Protein AF-A0AAP3A5J7-F1 (afdb_monomer_lite)

Organism: Escherichia coli (NCBI:txid562)

InterPro domains:
  IPR000015 Outer membrane usher protein [PF00577] (2-54)
  IPR000015 Outer membrane usher protein [PTHR30451] (2-119)
  IPR025949 PapC-like, C-terminal domain [PF13953] (63-119)
  IPR042186 Outer membrane usher protein FimD, plug domain [G3DSA:2.60.40.2610] (1-59)
  IPR043142 PapC-like, C-terminal domain superfamily [G3DSA:2.60.40.2070] (60-121)

Structure (mmCIF, N/CA/C/O backbone):
data_AF-A0AAP3A5J7-F1
#
_entry.id   AF-A0AAP3A5J7-F1
#
loop_
_atom_site.group_PDB
_atom_site.id
_atom_site.type_symbol
_atom_site.label_atom_id
_atom_site.label_alt_id
_atom_site.label_comp_id
_atom_site.label_asym_id
_atom_site.label_entity_id
_atom_site.label_seq_id
_atom_site.pdbx_PDB_ins_code
_atom_site.Cartn_x
_atom_site.Cartn_y
_atom_site.Cartn_z
_atom_site.occupancy
_atom_site.B_iso_or_equiv
_atom_site.auth_seq_id
_atom_site.auth_comp_id
_atom_site.auth_asym_id
_atom_site.auth_atom_id
_atom_site.pdbx_PDB_model_num
ATOM 1 N N . ALA A 1 1 ? 2.888 -0.680 -21.169 1.00 82.00 1 ALA A N 1
ATOM 2 C CA . ALA A 1 1 ? 3.127 -2.129 -20.990 1.00 82.00 1 ALA A CA 1
ATOM 3 C C . ALA A 1 1 ? 2.005 -2.683 -20.121 1.00 82.00 1 ALA A C 1
ATOM 5 O O . ALA A 1 1 ? 1.436 -1.903 -19.369 1.00 82.00 1 ALA A O 1
ATOM 6 N N . VAL A 1 2 ? 1.670 -3.968 -20.240 1.00 89.44 2 VAL A N 1
ATOM 7 C CA . VAL A 1 2 ? 0.632 -4.631 -19.427 1.00 89.44 2 VAL A CA 1
ATOM 8 C C . VAL A 1 2 ? 1.302 -5.736 -18.614 1.00 89.44 2 VAL A C 1
ATOM 10 O O . VAL A 1 2 ? 2.270 -6.334 -19.090 1.00 89.44 2 VAL A O 1
ATOM 13 N N . THR A 1 3 ? 0.839 -5.961 -17.387 1.00 91.62 3 THR A N 1
ATOM 14 C CA . THR A 1 3 ? 1.307 -7.056 -16.533 1.00 91.62 3 THR A CA 1
ATOM 15 C C . THR A 1 3 ? 0.743 -8.397 -16.995 1.00 91.62 3 THR A C 1
ATOM 17 O O . THR A 1 3 ? -0.377 -8.486 -17.493 1.00 91.62 3 THR A O 1
ATOM 20 N N . ASP A 1 4 ? 1.531 -9.457 -16.844 1.00 92.94 4 ASP A N 1
ATOM 21 C CA . ASP A 1 4 ? 1.072 -10.826 -17.045 1.00 92.94 4 ASP A CA 1
ATOM 22 C C . ASP A 1 4 ? 0.210 -11.318 -15.865 1.00 92.94 4 ASP A C 1
ATOM 24 O O . ASP A 1 4 ? 0.021 -10.627 -14.861 1.00 92.94 4 ASP A O 1
ATOM 28 N N . TRP A 1 5 ? -0.294 -12.551 -15.961 1.00 90.62 5 TRP A N 1
ATOM 29 C CA . TRP A 1 5 ? -1.124 -13.177 -14.922 1.0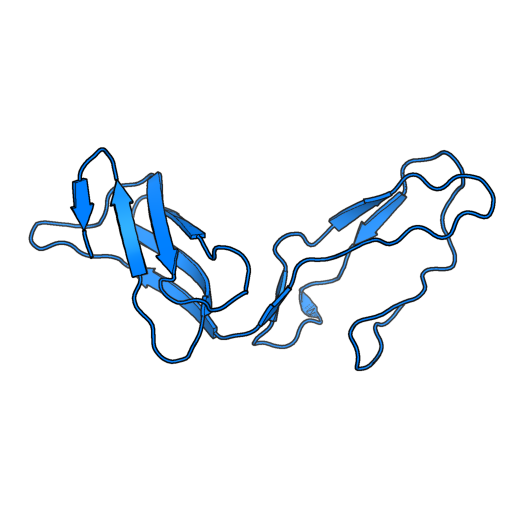0 90.62 5 TRP A CA 1
ATOM 30 C C . TRP A 1 5 ? -0.410 -13.366 -13.571 1.00 90.62 5 TRP A C 1
ATOM 32 O O . TRP A 1 5 ? -1.065 -13.645 -12.568 1.00 90.62 5 TRP A O 1
ATOM 42 N N . ARG A 1 6 ? 0.923 -13.235 -13.530 1.00 90.50 6 ARG A N 1
ATOM 43 C CA . ARG A 1 6 ? 1.749 -13.320 -12.316 1.00 90.50 6 ARG A CA 1
ATOM 44 C C . ARG A 1 6 ? 2.079 -11.941 -11.741 1.00 90.50 6 ARG A C 1
ATOM 46 O O . ARG A 1 6 ? 2.750 -11.882 -10.713 1.00 90.50 6 ARG A O 1
ATOM 53 N N . GLY A 1 7 ? 1.643 -10.859 -12.388 1.00 90.88 7 GLY A N 1
ATOM 54 C CA . GLY A 1 7 ? 1.913 -9.484 -11.973 1.00 90.88 7 GLY A CA 1
ATOM 55 C C . GLY A 1 7 ? 3.251 -8.918 -12.459 1.00 90.88 7 GLY A C 1
ATOM 56 O O . GLY A 1 7 ? 3.715 -7.923 -11.906 1.00 90.88 7 GLY A O 1
ATOM 57 N N . TYR A 1 8 ? 3.889 -9.509 -13.477 1.00 92.81 8 TYR A N 1
ATOM 58 C CA . TYR A 1 8 ? 5.162 -9.023 -14.025 1.00 92.81 8 TYR A CA 1
ATOM 59 C C . TYR A 1 8 ? 4.978 -8.332 -15.375 1.00 92.81 8 TYR A C 1
ATOM 61 O O . TYR A 1 8 ? 4.186 -8.752 -16.211 1.00 92.81 8 TYR A O 1
ATOM 69 N N . ALA A 1 9 ? 5.759 -7.280 -15.614 1.00 93.06 9 ALA A N 1
ATOM 70 C CA . ALA A 1 9 ? 5.826 -6.587 -16.894 1.00 93.06 9 ALA A CA 1
ATOM 71 C C . ALA A 1 9 ? 7.278 -6.246 -17.237 1.00 93.06 9 ALA A C 1
ATOM 73 O O . ALA A 1 9 ? 8.091 -5.966 -16.355 1.00 93.06 9 ALA A O 1
ATOM 74 N N . VAL A 1 10 ? 7.586 -6.219 -18.534 1.00 91.81 10 VAL A N 1
ATOM 75 C CA . VAL A 1 10 ? 8.861 -5.711 -19.050 1.00 91.81 10 VAL A CA 1
ATOM 76 C C . VAL A 1 10 ? 8.616 -4.346 -19.680 1.00 91.81 10 VAL A C 1
ATOM 78 O O . VAL A 1 10 ? 7.784 -4.206 -20.578 1.00 91.81 10 VAL A O 1
ATOM 81 N N . VAL A 1 11 ? 9.342 -3.335 -19.204 1.00 89.38 11 VAL A N 1
ATOM 82 C CA . VAL A 1 11 ? 9.313 -1.974 -19.750 1.00 89.38 11 VAL A CA 1
ATOM 83 C C . VAL A 1 11 ? 10.617 -1.746 -20.518 1.00 89.38 11 VAL A C 1
ATOM 85 O O . VAL A 1 11 ? 11.665 -1.616 -19.889 1.00 89.38 11 VAL A O 1
ATOM 88 N N . PRO A 1 12 ? 10.588 -1.732 -21.863 1.00 82.56 12 PRO A N 1
ATOM 89 C CA . PRO A 1 12 ? 11.810 -1.712 -22.669 1.00 82.56 12 PRO A CA 1
ATOM 90 C C . PRO A 1 12 ? 12.418 -0.314 -22.853 1.00 82.56 12 PRO A C 1
ATOM 92 O O . PRO A 1 12 ? 13.547 -0.204 -23.318 1.00 82.56 12 PRO A O 1
ATOM 95 N N . TYR A 1 13 ? 11.691 0.753 -22.512 1.00 81.19 13 TYR A N 1
ATOM 96 C CA . TYR A 1 13 ? 12.109 2.130 -22.775 1.00 81.19 13 TYR A CA 1
ATOM 97 C C . TYR A 1 13 ? 12.427 2.853 -21.463 1.00 81.19 13 TYR A C 1
ATOM 99 O O . TYR A 1 13 ? 11.557 3.485 -20.868 1.00 81.19 13 TYR A O 1
ATOM 107 N N . LEU A 1 14 ? 13.675 2.735 -21.008 1.00 87.19 14 LEU A N 1
ATOM 108 C CA . LEU A 1 14 ? 14.239 3.525 -19.913 1.00 87.19 14 LEU A CA 1
ATOM 109 C C . LEU A 1 14 ? 15.500 4.228 -20.419 1.00 87.19 14 LEU A C 1
ATOM 111 O O . LEU A 1 14 ? 16.259 3.657 -21.200 1.00 87.19 14 LEU A O 1
ATOM 115 N N . THR A 1 15 ? 15.725 5.458 -19.975 1.00 91.44 15 THR A N 1
ATOM 116 C CA . THR A 1 15 ? 16.927 6.225 -20.314 1.00 91.44 15 THR A CA 1
ATOM 117 C C . THR A 1 15 ? 18.030 5.933 -19.299 1.00 91.44 15 THR A C 1
ATOM 119 O O . THR A 1 15 ? 17.815 6.022 -18.087 1.00 91.44 15 THR A O 1
ATOM 122 N N . ASP A 1 16 ? 19.217 5.582 -19.790 1.00 92.69 16 ASP A N 1
ATOM 123 C CA . ASP A 1 16 ? 20.378 5.268 -18.955 1.00 92.69 16 ASP A CA 1
ATOM 124 C C . ASP A 1 16 ? 20.853 6.491 -18.151 1.00 92.69 16 ASP A C 1
ATOM 126 O O . ASP A 1 16 ? 20.865 7.616 -18.647 1.00 92.69 16 ASP A O 1
ATOM 130 N N . TYR A 1 17 ? 21.303 6.261 -16.916 1.00 91.75 17 TYR A N 1
ATOM 131 C CA .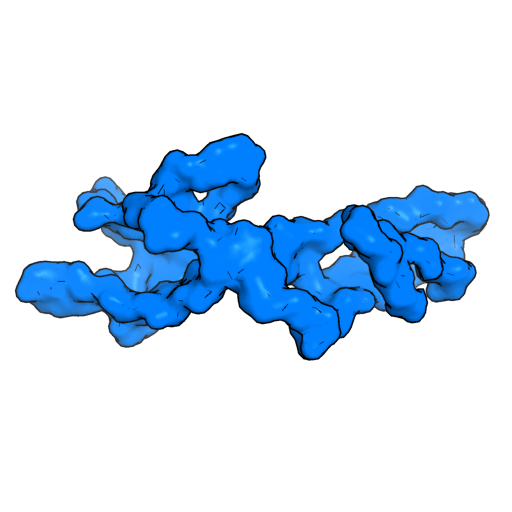 TYR A 1 17 ? 21.864 7.246 -15.978 1.00 91.75 17 TYR A CA 1
ATOM 132 C C . TYR A 1 17 ? 20.938 8.410 -15.604 1.00 91.75 17 TYR A C 1
ATOM 134 O O . TYR A 1 17 ? 21.370 9.362 -14.953 1.00 91.75 17 TYR A O 1
ATOM 142 N N . THR A 1 18 ? 19.658 8.338 -15.958 1.00 93.69 18 THR A N 1
ATOM 143 C CA . THR A 1 18 ? 18.663 9.355 -15.612 1.00 93.69 18 THR A CA 1
ATOM 144 C C . THR A 1 18 ? 17.600 8.805 -14.672 1.00 93.69 18 THR A C 1
ATOM 146 O O . THR A 1 18 ? 17.406 7.594 -14.543 1.00 93.69 18 THR A O 1
ATOM 149 N N . ARG A 1 19 ? 16.856 9.713 -14.032 1.00 93.56 19 ARG A N 1
ATOM 150 C CA . ARG A 1 19 ? 15.633 9.355 -1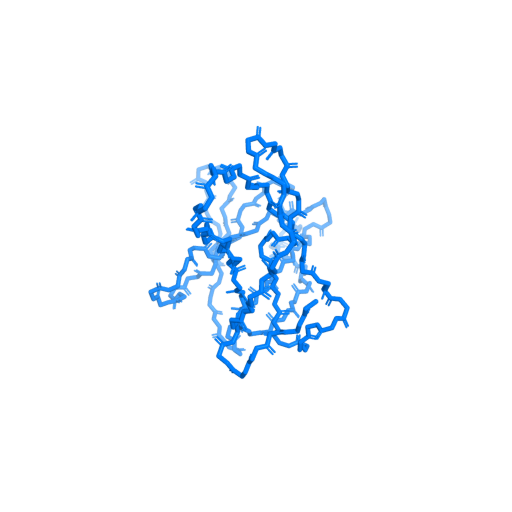3.312 1.00 93.56 19 ARG A CA 1
ATOM 151 C C . ARG A 1 19 ? 14.585 8.876 -14.312 1.00 93.56 19 ARG A C 1
ATOM 153 O O . ARG A 1 19 ? 14.183 9.642 -15.183 1.00 93.56 19 ARG A O 1
ATOM 160 N N . ASN A 1 20 ? 14.095 7.660 -14.127 1.00 92.62 20 ASN A N 1
ATOM 161 C CA . ASN A 1 20 ? 12.936 7.143 -14.839 1.00 92.62 20 ASN A CA 1
ATOM 162 C C . ASN A 1 20 ? 11.814 6.885 -13.831 1.00 92.62 20 ASN A C 1
ATOM 164 O O . ASN A 1 20 ? 12.019 6.173 -12.849 1.00 92.62 20 ASN A O 1
ATOM 168 N N . SER A 1 21 ? 10.645 7.479 -14.066 1.00 93.25 21 SER A N 1
ATOM 169 C CA . SER A 1 21 ? 9.458 7.287 -13.230 1.00 93.25 21 SER A CA 1
ATOM 170 C C . SER A 1 21 ? 8.617 6.159 -13.819 1.00 93.25 21 SER A C 1
ATOM 172 O O . SER A 1 21 ? 8.152 6.264 -14.952 1.00 93.25 21 SER A O 1
ATOM 174 N N . VAL A 1 22 ? 8.435 5.082 -13.064 1.00 92.81 22 VAL A N 1
ATOM 175 C CA . VAL A 1 22 ? 7.620 3.928 -13.448 1.00 92.81 22 VAL A CA 1
ATOM 176 C C . VAL A 1 22 ? 6.361 3.946 -12.597 1.00 92.81 22 VAL A C 1
ATOM 178 O O . VAL A 1 22 ? 6.441 3.777 -11.382 1.00 92.81 22 VAL A O 1
ATOM 181 N N . GLY A 1 23 ? 5.215 4.148 -13.243 1.00 93.06 23 GLY A N 1
ATOM 182 C CA . GLY A 1 23 ? 3.906 4.152 -12.602 1.00 93.06 23 GLY A CA 1
ATOM 183 C C . GLY A 1 23 ? 3.060 2.946 -12.998 1.00 93.06 23 GLY A C 1
ATOM 184 O O . GLY A 1 23 ? 3.161 2.460 -14.126 1.00 93.06 23 GLY A O 1
ATOM 185 N N . VAL A 1 24 ? 2.212 2.495 -12.078 1.00 92.81 24 VAL A N 1
ATOM 186 C CA . VAL A 1 24 ? 1.115 1.555 -12.332 1.00 92.81 24 VAL A CA 1
ATOM 187 C C . VAL A 1 24 ? -0.192 2.334 -12.267 1.00 92.81 24 VAL A C 1
ATOM 189 O O . VAL A 1 24 ? -0.386 3.136 -11.355 1.00 92.81 24 VAL A O 1
ATOM 192 N N . ASP A 1 25 ? -1.071 2.113 -13.242 1.00 92.38 25 ASP A N 1
ATOM 193 C CA . ASP A 1 25 ? -2.380 2.760 -13.298 1.00 92.38 25 ASP A CA 1
ATOM 194 C C . ASP A 1 25 ? -3.362 2.075 -12.327 1.00 92.38 25 ASP A C 1
ATOM 196 O O . ASP A 1 25 ? -3.778 0.939 -12.592 1.00 92.38 25 ASP A O 1
ATOM 200 N N . PRO A 1 26 ? -3.760 2.739 -11.222 1.00 89.31 26 PRO A N 1
ATOM 201 C CA . PRO A 1 26 ? -4.647 2.143 -10.232 1.00 89.31 26 PRO A CA 1
ATOM 202 C C . PRO A 1 26 ? -6.073 1.927 -10.756 1.00 89.31 26 PRO A C 1
ATOM 204 O O . PRO A 1 26 ? -6.793 1.104 -10.204 1.00 89.31 26 PRO A O 1
ATOM 207 N N . SER A 1 27 ? -6.486 2.607 -11.834 1.00 90.38 27 SER A N 1
ATOM 208 C CA . SER A 1 27 ? -7.829 2.443 -12.413 1.00 90.38 27 SER A CA 1
ATOM 209 C C . SER A 1 27 ? -8.034 1.092 -13.102 1.00 90.38 27 SER A C 1
ATOM 211 O O . SER A 1 27 ? -9.165 0.676 -13.336 1.00 90.38 27 SER A O 1
ATOM 213 N N . THR A 1 28 ? -6.935 0.401 -13.412 1.00 91.88 28 THR A N 1
ATOM 214 C CA . THR A 1 28 ? -6.937 -0.916 -14.063 1.00 91.88 28 THR A CA 1
ATOM 215 C C . THR A 1 28 ? -6.745 -2.072 -13.081 1.00 91.88 28 THR A C 1
ATOM 217 O O . THR A 1 28 ? -6.695 -3.231 -13.497 1.00 91.88 28 THR A O 1
ATOM 220 N N . LEU A 1 29 ? -6.617 -1.775 -11.782 1.00 90.50 29 LEU A N 1
ATOM 221 C CA . LEU A 1 29 ? -6.459 -2.795 -10.752 1.00 90.50 29 LEU A CA 1
ATOM 222 C C . LEU A 1 29 ? -7.777 -3.543 -10.506 1.00 90.50 29 LEU A C 1
ATOM 224 O O . LEU A 1 29 ? -8.854 -2.949 -10.587 1.00 90.50 29 LEU A O 1
ATOM 228 N N . PRO A 1 30 ? -7.711 -4.839 -10.160 1.00 90.00 30 PRO A N 1
ATOM 229 C CA . PRO A 1 30 ? -8.864 -5.554 -9.629 1.00 90.00 30 PRO A CA 1
ATOM 230 C C . PRO A 1 30 ? -9.400 -4.893 -8.352 1.00 90.00 30 PRO A C 1
ATOM 232 O O . PRO A 1 30 ? -8.629 -4.365 -7.555 1.00 90.00 30 PRO A O 1
ATOM 235 N N . GLU A 1 31 ? -10.707 -5.001 -8.102 1.00 87.19 31 GLU A N 1
ATOM 236 C CA . GLU A 1 31 ? -11.371 -4.371 -6.943 1.00 87.19 31 GLU A CA 1
ATOM 237 C C . GLU A 1 31 ? -10.779 -4.784 -5.582 1.00 87.19 31 GLU A C 1
ATOM 239 O O . GLU A 1 31 ? -10.815 -4.028 -4.614 1.00 87.19 31 GLU A O 1
ATOM 244 N N . ASN A 1 32 ? -10.208 -5.983 -5.493 1.00 88.50 32 ASN A N 1
ATOM 245 C CA . ASN A 1 32 ? -9.610 -6.526 -4.276 1.00 88.50 32 ASN A CA 1
ATOM 246 C C . ASN A 1 32 ? -8.092 -6.303 -4.187 1.00 88.50 32 ASN A C 1
ATOM 248 O O . ASN A 1 32 ? -7.427 -6.998 -3.417 1.00 88.50 32 ASN A O 1
ATOM 252 N N . VAL A 1 33 ? -7.519 -5.411 -4.998 1.00 89.69 33 VAL A N 1
ATOM 253 C CA . VAL A 1 33 ? -6.081 -5.128 -5.008 1.00 89.69 33 VAL A CA 1
ATOM 254 C C . VAL A 1 33 ? -5.845 -3.637 -4.845 1.00 89.69 33 VAL A C 1
ATOM 256 O O . VAL A 1 33 ? -6.384 -2.821 -5.583 1.00 89.69 33 VAL A O 1
ATOM 259 N N . ASP A 1 34 ? -4.972 -3.304 -3.905 1.00 90.12 34 ASP A N 1
ATOM 260 C CA . ASP A 1 34 ? -4.487 -1.951 -3.683 1.00 90.12 34 ASP A CA 1
ATOM 261 C C . ASP A 1 34 ? -2.951 -1.912 -3.723 1.00 90.12 34 ASP A C 1
ATOM 263 O O . ASP A 1 34 ? -2.278 -2.934 -3.536 1.00 90.12 34 ASP A O 1
ATOM 267 N N . LEU A 1 35 ? -2.382 -0.737 -3.983 1.00 89.69 35 LEU A N 1
ATOM 268 C CA . LEU A 1 35 ? -0.938 -0.519 -4.059 1.00 89.69 35 LEU A CA 1
ATOM 269 C C . LEU A 1 35 ? -0.499 0.459 -2.974 1.00 89.69 35 LEU A C 1
ATOM 271 O O . LEU A 1 35 ? -0.981 1.585 -2.917 1.00 89.69 35 LEU A O 1
ATOM 275 N N . THR A 1 36 ? 0.517 0.087 -2.191 1.00 85.50 36 THR A N 1
ATOM 276 C CA . THR A 1 36 ? 1.115 1.003 -1.201 1.00 85.50 36 THR A CA 1
ATOM 277 C C . THR A 1 36 ? 1.714 2.243 -1.874 1.00 85.50 36 THR A C 1
ATOM 279 O O . THR A 1 36 ? 1.716 3.338 -1.317 1.00 85.50 36 THR A O 1
ATOM 282 N N . GLN A 1 37 ? 2.241 2.072 -3.087 1.00 88.50 37 GLN A N 1
ATOM 283 C CA . GLN A 1 37 ? 2.809 3.141 -3.894 1.00 88.50 37 GLN A CA 1
ATOM 284 C C . GLN A 1 37 ? 2.497 2.871 -5.363 1.00 88.50 37 GLN A C 1
ATOM 286 O O . GLN A 1 37 ? 2.748 1.778 -5.858 1.00 88.50 37 GLN A O 1
ATOM 291 N N . THR A 1 38 ? 1.984 3.872 -6.074 1.00 92.00 38 THR A N 1
ATOM 292 C CA . THR A 1 38 ? 1.625 3.751 -7.497 1.00 92.00 38 THR A CA 1
ATOM 293 C C . THR A 1 38 ? 2.764 4.125 -8.437 1.00 92.00 38 THR A C 1
ATOM 295 O O . THR A 1 38 ? 2.707 3.795 -9.614 1.00 92.00 38 THR A O 1
ATOM 298 N N . ASN A 1 39 ? 3.810 4.800 -7.949 1.00 93.50 39 ASN A N 1
ATOM 299 C CA . ASN A 1 39 ? 4.888 5.318 -8.787 1.00 93.50 39 ASN A CA 1
ATOM 300 C C . ASN A 1 39 ? 6.258 5.195 -8.115 1.00 93.50 39 ASN A C 1
ATOM 302 O O . ASN A 1 39 ? 6.433 5.670 -6.996 1.00 93.50 39 ASN A O 1
ATOM 306 N N . LEU A 1 40 ? 7.241 4.618 -8.803 1.00 93.38 40 LEU A N 1
ATOM 307 C CA . LEU A 1 40 ? 8.605 4.398 -8.319 1.00 93.38 40 LEU A CA 1
ATOM 308 C C . LEU A 1 40 ? 9.625 5.048 -9.249 1.00 93.38 40 LEU A C 1
ATOM 310 O O . LEU A 1 40 ? 9.479 5.030 -10.467 1.00 93.38 40 LEU A O 1
ATOM 314 N N . ASN A 1 41 ? 10.702 5.579 -8.675 1.00 94.50 41 ASN A N 1
ATOM 315 C CA . ASN A 1 41 ? 11.806 6.143 -9.444 1.00 94.50 41 ASN A CA 1
ATOM 316 C C . ASN A 1 41 ? 12.961 5.143 -9.522 1.00 94.50 41 ASN A C 1
ATOM 318 O O . ASN A 1 41 ? 13.450 4.685 -8.490 1.00 94.50 41 ASN A O 1
ATOM 322 N N . VAL A 1 42 ? 13.430 4.857 -10.734 1.00 93.06 42 VAL A N 1
ATOM 323 C CA . VAL A 1 42 ? 14.586 3.991 -10.997 1.00 93.06 42 VAL A CA 1
ATOM 324 C C . VAL A 1 42 ? 15.676 4.741 -11.762 1.00 93.06 42 VAL A C 1
ATOM 326 O O . VAL A 1 42 ? 15.395 5.668 -12.523 1.00 93.06 42 VAL A O 1
ATOM 329 N N . TYR A 1 43 ? 16.927 4.330 -11.551 1.00 95.06 43 TYR A N 1
ATOM 330 C CA . TYR A 1 43 ? 18.123 4.947 -12.132 1.00 95.06 43 TYR A CA 1
ATOM 331 C C . TYR A 1 43 ? 19.008 3.849 -12.750 1.00 95.06 43 TYR A C 1
ATOM 333 O O . TYR A 1 43 ? 19.947 3.383 -12.101 1.00 95.06 43 TYR A O 1
ATOM 341 N N . PRO A 1 44 ? 18.673 3.349 -13.953 1.00 93.12 44 PRO A N 1
ATOM 342 C CA . PRO A 1 44 ? 19.422 2.270 -14.592 1.00 93.12 44 PRO A CA 1
ATOM 343 C C . PRO A 1 44 ? 20.783 2.761 -15.094 1.00 93.12 44 PRO A C 1
ATOM 345 O O . PRO A 1 44 ? 20.911 3.890 -15.559 1.00 93.12 44 PRO A O 1
ATOM 348 N N . THR A 1 45 ? 21.806 1.911 -15.035 1.00 93.81 45 THR A N 1
ATOM 349 C CA . THR A 1 45 ? 23.044 2.107 -15.807 1.00 93.81 45 THR A CA 1
ATOM 350 C C . THR A 1 45 ? 22.890 1.487 -17.197 1.00 93.81 45 THR A C 1
ATOM 352 O O . THR A 1 45 ? 21.956 0.722 -17.437 1.00 93.81 45 THR A O 1
ATOM 355 N N . LYS A 1 46 ? 23.812 1.790 -18.120 1.00 92.31 46 LYS A N 1
ATOM 356 C CA . LYS A 1 46 ? 23.752 1.269 -19.491 1.00 92.31 46 LYS A CA 1
ATOM 357 C C . LYS A 1 46 ? 23.660 -0.257 -19.528 1.00 92.31 46 LYS A C 1
ATOM 359 O O . LYS A 1 46 ? 24.573 -0.948 -19.079 1.00 92.31 46 LYS A O 1
ATOM 364 N N . GLY A 1 47 ? 22.571 -0.764 -20.105 1.00 87.56 47 GLY A N 1
ATOM 365 C CA . GLY A 1 47 ? 22.302 -2.200 -20.238 1.00 87.56 47 GLY A CA 1
ATOM 366 C C . GLY A 1 47 ? 21.867 -2.898 -18.943 1.00 87.56 47 GLY A C 1
ATOM 367 O O . GLY A 1 47 ? 21.779 -4.125 -18.923 1.00 87.56 47 GLY A O 1
ATOM 368 N N . ALA A 1 48 ? 21.598 -2.154 -17.866 1.00 91.06 48 ALA A N 1
ATOM 369 C CA . ALA A 1 48 ? 21.112 -2.726 -16.618 1.00 91.06 48 ALA A CA 1
ATOM 370 C C . ALA A 1 48 ? 19.642 -3.140 -16.716 1.00 91.06 48 ALA A C 1
ATOM 372 O O . ALA A 1 48 ? 18.800 -2.423 -17.254 1.00 91.06 48 ALA A O 1
ATOM 373 N N . VAL A 1 49 ? 19.320 -4.270 -16.089 1.00 91.88 49 VAL A N 1
ATOM 374 C CA . VAL A 1 49 ? 17.939 -4.676 -15.824 1.00 91.88 49 VAL A CA 1
ATOM 375 C C . VAL A 1 49 ? 17.616 -4.297 -14.385 1.00 91.88 49 VAL A C 1
ATOM 377 O O . VAL A 1 49 ? 18.183 -4.857 -13.447 1.00 91.88 49 VAL A O 1
ATOM 380 N N . VAL A 1 50 ? 16.719 -3.327 -14.203 1.00 91.88 50 VAL A N 1
ATOM 381 C CA . VAL A 1 50 ? 16.324 -2.832 -12.878 1.00 91.88 50 VAL A CA 1
ATOM 382 C C . VAL A 1 50 ? 14.942 -3.359 -12.516 1.00 91.88 50 VAL A C 1
ATOM 384 O O . VAL A 1 50 ? 14.004 -3.267 -13.304 1.00 91.88 50 VAL A O 1
ATOM 387 N N . LYS A 1 51 ? 14.803 -3.890 -11.298 1.00 91.81 51 LYS A N 1
ATOM 388 C CA . LYS A 1 51 ? 13.517 -4.339 -10.756 1.00 91.81 51 LYS A CA 1
ATOM 389 C C . LYS A 1 51 ? 12.808 -3.175 -10.058 1.00 91.81 51 LYS A C 1
ATOM 391 O O . LYS A 1 51 ? 13.272 -2.713 -9.020 1.00 91.81 51 LYS A O 1
ATOM 396 N N . ALA A 1 52 ? 11.666 -2.748 -10.590 1.00 92.31 52 ALA A N 1
ATOM 397 C CA . ALA A 1 52 ? 10.721 -1.885 -9.881 1.00 92.31 52 ALA A CA 1
ATOM 398 C C . ALA A 1 52 ? 9.695 -2.771 -9.156 1.00 92.31 52 ALA A C 1
ATOM 400 O O . ALA A 1 52 ? 8.916 -3.464 -9.806 1.00 92.31 52 ALA A O 1
ATOM 401 N N . ASN A 1 53 ? 9.742 -2.811 -7.820 1.00 92.31 53 ASN A N 1
ATOM 402 C CA . ASN A 1 53 ? 8.867 -3.667 -7.015 1.00 92.31 53 ASN A CA 1
ATOM 403 C C . ASN A 1 53 ? 7.722 -2.857 -6.401 1.00 92.31 53 ASN A C 1
ATOM 405 O O . ASN A 1 53 ? 7.969 -2.040 -5.519 1.00 92.31 53 ASN A O 1
ATOM 409 N N . PHE A 1 54 ? 6.491 -3.117 -6.832 1.00 91.81 54 PHE A N 1
ATOM 410 C CA . PHE A 1 54 ? 5.292 -2.495 -6.277 1.00 91.81 54 PHE A CA 1
ATOM 411 C C . PHE A 1 54 ? 4.693 -3.411 -5.209 1.00 91.81 54 PHE A C 1
ATOM 413 O O . PHE A 1 54 ? 4.291 -4.532 -5.511 1.00 91.81 54 PHE A O 1
ATOM 420 N N . ALA A 1 55 ? 4.662 -2.948 -3.957 1.00 89.19 55 ALA A N 1
ATOM 421 C CA . ALA A 1 55 ? 4.016 -3.680 -2.873 1.00 89.19 55 ALA A CA 1
ATOM 422 C C . ALA A 1 55 ? 2.491 -3.616 -3.043 1.00 89.19 55 ALA A C 1
ATOM 424 O O . ALA A 1 55 ? 1.909 -2.529 -3.096 1.00 89.19 55 ALA A O 1
ATOM 425 N N . THR A 1 56 ? 1.863 -4.785 -3.148 1.00 89.00 56 THR A N 1
ATOM 426 C CA . THR A 1 56 ? 0.423 -4.937 -3.378 1.00 89.00 56 THR A CA 1
ATOM 427 C C . THR A 1 56 ? -0.261 -5.497 -2.140 1.00 89.00 56 THR A C 1
ATOM 429 O O . THR A 1 56 ? 0.233 -6.453 -1.537 1.00 89.00 56 THR A O 1
ATOM 432 N N . ARG A 1 57 ? -1.438 -4.975 -1.814 1.00 87.94 57 ARG A N 1
ATOM 433 C CA . ARG A 1 57 ? -2.318 -5.479 -0.759 1.00 87.94 57 ARG A CA 1
ATOM 434 C C . ARG A 1 57 ? -3.531 -6.127 -1.405 1.00 87.94 57 ARG A C 1
ATOM 436 O O . ARG A 1 57 ? -4.290 -5.458 -2.096 1.00 87.94 57 ARG A O 1
ATOM 443 N N . VAL A 1 58 ? -3.695 -7.432 -1.198 1.00 88.75 58 VAL A N 1
ATOM 444 C CA . VAL A 1 58 ? -4.801 -8.211 -1.771 1.00 88.75 58 VAL A CA 1
ATOM 445 C C . VAL A 1 58 ? -5.817 -8.517 -0.677 1.00 88.75 58 VAL A C 1
ATOM 447 O O . VAL A 1 58 ? -5.465 -9.115 0.337 1.00 88.75 58 VAL A O 1
ATOM 450 N N . GLY A 1 59 ? -7.068 -8.107 -0.867 1.00 89.06 59 GLY A N 1
ATOM 451 C CA . GLY A 1 59 ? -8.156 -8.290 0.092 1.00 89.06 59 GLY A CA 1
ATOM 452 C C . GLY A 1 59 ? -9.183 -7.162 0.030 1.00 89.06 59 GLY A C 1
ATOM 453 O O . GLY A 1 59 ? -9.218 -6.380 -0.918 1.00 89.06 59 GLY A O 1
ATOM 454 N N . TYR A 1 60 ? -10.023 -7.079 1.056 1.00 89.69 60 TYR A N 1
ATOM 455 C CA . TYR A 1 60 ? -11.062 -6.059 1.142 1.00 89.69 60 TYR A CA 1
ATOM 456 C C . TYR A 1 60 ? -10.479 -4.673 1.427 1.00 89.69 60 TYR A C 1
ATOM 458 O O . TYR A 1 60 ? -9.457 -4.531 2.106 1.00 89.69 60 TYR A O 1
ATOM 466 N N . GLN A 1 61 ? -11.168 -3.657 0.913 1.00 89.94 61 GLN A N 1
ATOM 467 C CA . GLN A 1 61 ? -10.889 -2.245 1.150 1.00 89.94 61 GLN A CA 1
ATOM 468 C C . GLN A 1 61 ? -12.052 -1.670 1.953 1.00 89.94 61 GLN A C 1
ATOM 470 O O . GLN A 1 61 ? -13.209 -1.814 1.556 1.00 89.94 61 GLN A O 1
ATOM 475 N N . VAL A 1 62 ? -11.761 -1.073 3.106 1.00 91.31 62 VAL A N 1
ATOM 476 C CA . VAL A 1 62 ? -12.791 -0.590 4.029 1.00 91.31 62 VAL A CA 1
ATOM 477 C C . VAL A 1 62 ? -12.413 0.790 4.547 1.00 91.31 62 VAL A C 1
ATOM 479 O O . VAL A 1 62 ? -11.291 1.020 5.000 1.00 91.31 62 VAL A O 1
ATOM 482 N N . LEU A 1 63 ? -13.391 1.693 4.518 1.00 93.31 63 LEU A N 1
ATOM 483 C CA . LEU A 1 63 ? -13.399 2.921 5.300 1.00 93.31 63 LEU A CA 1
ATOM 484 C C . LEU A 1 63 ? -14.326 2.700 6.496 1.00 93.31 63 LEU A C 1
ATOM 486 O O . LEU A 1 63 ? -15.523 2.473 6.319 1.00 93.31 63 LEU A O 1
ATOM 490 N N . MET A 1 64 ? -13.775 2.729 7.705 1.00 92.56 64 MET A N 1
ATOM 491 C CA . MET A 1 64 ? -14.529 2.455 8.929 1.00 92.56 64 MET A CA 1
ATOM 492 C C . MET A 1 64 ? -14.379 3.582 9.944 1.00 92.56 64 MET A C 1
ATOM 494 O O . MET A 1 64 ? -13.320 4.191 10.054 1.00 92.56 64 MET A O 1
ATOM 498 N N . THR A 1 65 ? -15.439 3.838 10.708 1.00 94.06 65 THR A N 1
ATOM 499 C CA . THR A 1 65 ? -15.441 4.813 11.806 1.00 94.06 65 THR A CA 1
ATOM 500 C C . THR A 1 65 ? -15.229 4.091 13.132 1.00 94.06 65 THR A C 1
ATOM 502 O O . THR A 1 65 ? -16.071 3.290 13.544 1.00 94.06 65 THR A O 1
ATOM 505 N N . LEU A 1 66 ? -14.122 4.382 13.810 1.00 91.88 66 LEU A N 1
ATOM 506 C CA . LEU A 1 66 ? -13.765 3.799 15.098 1.00 91.88 66 LEU A CA 1
ATOM 507 C C . LEU A 1 66 ? -14.392 4.605 16.242 1.00 91.88 66 LEU A C 1
ATOM 509 O O . LEU A 1 66 ? -14.149 5.805 16.388 1.00 91.88 66 LEU A O 1
ATOM 513 N N . LYS A 1 67 ? -15.190 3.929 17.070 1.00 91.00 67 LYS A N 1
ATOM 514 C CA . LYS A 1 67 ? -15.903 4.527 18.206 1.00 91.00 67 LYS A CA 1
ATOM 515 C C . LYS A 1 67 ? -15.375 3.988 19.532 1.00 91.00 67 LYS A C 1
ATOM 517 O O . LYS A 1 67 ? -14.968 2.835 19.620 1.00 91.00 67 LYS A O 1
ATOM 522 N N . LEU A 1 68 ? -15.431 4.836 20.548 1.00 87.06 68 LEU A N 1
ATOM 523 C CA . LEU A 1 68 ? -15.194 4.538 21.956 1.00 87.06 68 LEU A CA 1
ATOM 524 C C . LEU A 1 68 ? -16.469 4.851 22.740 1.00 87.06 68 LEU A C 1
ATOM 526 O O . LEU A 1 68 ? -17.318 5.605 22.263 1.00 87.06 68 LEU A O 1
ATOM 530 N N . ASP A 1 69 ? -16.578 4.339 23.964 1.00 84.94 69 ASP A N 1
ATOM 531 C CA . ASP A 1 69 ? -17.762 4.548 24.813 1.00 84.94 69 ASP A CA 1
ATOM 532 C C . ASP A 1 69 ? -18.134 6.034 24.973 1.00 84.94 69 ASP A C 1
ATOM 534 O O . ASP A 1 69 ? -19.310 6.383 25.025 1.00 84.94 69 ASP A O 1
ATOM 538 N N . ASN A 1 70 ? -17.127 6.916 24.978 1.00 82.50 70 ASN A N 1
ATOM 539 C CA . ASN A 1 70 ? -17.284 8.358 25.174 1.00 82.50 70 ASN A CA 1
ATOM 540 C C . ASN A 1 70 ? -16.944 9.208 23.931 1.00 82.50 70 A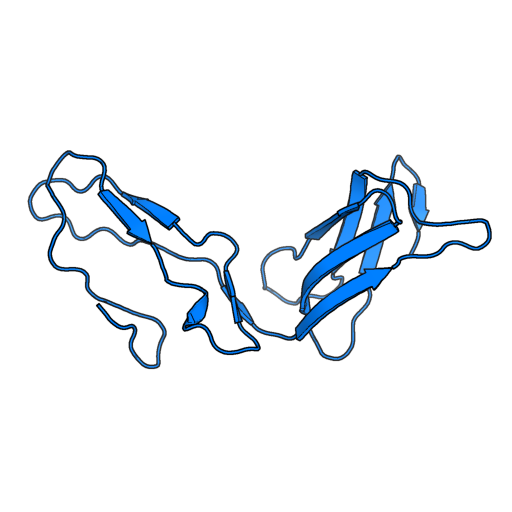SN A C 1
ATOM 542 O O . ASN A 1 70 ? -16.708 10.408 24.071 1.00 82.50 70 ASN A O 1
ATOM 546 N N . GLY A 1 71 ? -16.880 8.631 22.724 1.00 87.81 71 GLY A N 1
ATOM 547 C CA . GLY A 1 71 ? -16.599 9.415 21.514 1.00 87.81 71 GLY A CA 1
ATOM 548 C C . GLY A 1 71 ? -16.014 8.617 20.355 1.00 87.81 71 GLY A C 1
ATOM 549 O O . GLY A 1 71 ? -16.339 7.451 20.151 1.00 87.81 71 GLY A O 1
ATOM 550 N N . VAL A 1 72 ? -15.152 9.258 19.569 1.00 91.25 72 VAL A N 1
ATOM 551 C CA . VAL A 1 72 ? -14.398 8.613 18.486 1.00 91.25 72 VAL A CA 1
ATOM 552 C C . VAL A 1 72 ? -12.938 8.440 18.879 1.00 91.25 72 VAL A C 1
ATOM 554 O O . VAL A 1 72 ? -12.435 9.129 19.770 1.00 91.25 72 VAL A O 1
ATOM 557 N N . VAL A 1 73 ? -12.256 7.509 18.218 1.00 91.25 73 VAL A N 1
ATOM 558 C CA . VAL A 1 73 ? -10.801 7.388 18.350 1.00 91.25 73 VAL A CA 1
ATOM 559 C C . VAL A 1 73 ? -10.149 8.695 17.878 1.00 91.25 73 VAL A C 1
ATOM 561 O O . VAL A 1 73 ? -10.534 9.210 16.827 1.00 91.25 73 VAL A 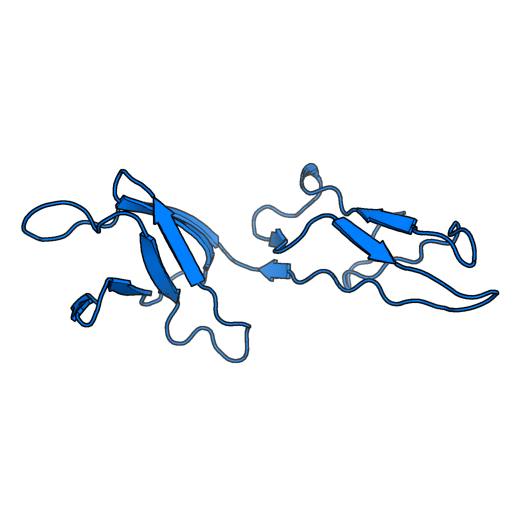O 1
ATOM 564 N N . PRO A 1 74 ? -9.183 9.250 18.632 1.00 91.44 74 PRO A N 1
ATOM 565 C CA . PRO A 1 74 ? -8.581 10.530 18.291 1.00 91.44 74 PRO A CA 1
ATOM 566 C C . PRO A 1 74 ? -7.748 10.463 17.008 1.00 91.44 74 PRO A C 1
ATOM 568 O O . PRO A 1 74 ? -7.162 9.430 16.668 1.00 91.44 74 PRO A O 1
ATOM 571 N N . PHE A 1 75 ? -7.629 11.618 16.353 1.00 92.12 75 PHE A N 1
ATOM 572 C CA . PHE A 1 75 ? -6.734 11.817 15.220 1.00 92.12 75 PHE A CA 1
ATOM 573 C C . PHE A 1 75 ? -5.302 11.373 15.545 1.00 92.12 75 PHE A C 1
ATOM 575 O O . PHE A 1 75 ? -4.776 11.639 16.630 1.00 92.12 75 PHE A O 1
ATOM 582 N N . GLY A 1 76 ? -4.649 10.729 14.578 1.00 91.06 76 GLY A N 1
ATOM 583 C CA . GLY A 1 76 ? -3.265 10.279 14.715 1.00 91.06 76 GLY A CA 1
ATOM 584 C C . GLY A 1 76 ? -3.107 8.955 15.463 1.00 91.06 76 GLY A C 1
ATOM 585 O O . GLY A 1 76 ? -1.981 8.478 15.609 1.00 91.06 76 GLY A O 1
ATOM 586 N N . ALA A 1 77 ? -4.203 8.330 15.911 1.00 92.50 77 ALA A N 1
ATOM 587 C CA . ALA A 1 77 ? -4.160 6.947 16.364 1.00 92.50 77 ALA A CA 1
ATOM 588 C C . ALA A 1 77 ? -3.710 6.024 15.222 1.00 92.50 77 ALA A C 1
ATOM 590 O O . ALA A 1 77 ? -4.005 6.263 14.048 1.00 92.50 77 ALA A O 1
ATOM 591 N N . VAL A 1 78 ? -3.006 4.951 15.571 1.00 92.62 78 VAL A N 1
ATOM 592 C CA . VAL A 1 78 ? -2.532 3.954 14.608 1.00 92.62 78 VAL A CA 1
ATOM 593 C C . VAL A 1 78 ? -3.388 2.705 14.749 1.00 92.62 78 VAL A C 1
ATOM 595 O O . VAL A 1 78 ? -3.354 2.053 15.794 1.00 92.62 78 VAL A O 1
ATOM 598 N N . ALA A 1 79 ? -4.132 2.365 13.699 1.00 92.00 79 ALA A N 1
ATOM 599 C CA . ALA A 1 79 ? -4.860 1.105 13.599 1.00 92.00 79 ALA A CA 1
ATOM 600 C C . ALA A 1 79 ? -3.995 0.087 12.854 1.00 92.00 79 ALA A C 1
ATOM 602 O O . ALA A 1 79 ? -3.486 0.380 11.774 1.00 92.00 79 ALA A O 1
ATOM 603 N N . THR A 1 80 ? -3.815 -1.099 13.428 1.00 91.00 80 THR A N 1
ATOM 604 C CA . THR A 1 80 ? -2.971 -2.165 12.875 1.00 91.00 80 THR A CA 1
ATOM 605 C C . THR A 1 80 ? -3.737 -3.476 12.842 1.00 91.00 80 THR A C 1
ATOM 607 O O . THR A 1 80 ? -4.270 -3.898 13.865 1.00 91.00 80 THR A O 1
ATOM 610 N N . LEU A 1 81 ? -3.762 -4.146 11.691 1.00 89.00 81 LEU A N 1
ATOM 611 C CA . LEU A 1 81 ? -4.327 -5.490 11.576 1.00 89.00 81 LEU A CA 1
ATOM 612 C C . LEU A 1 81 ? -3.485 -6.500 12.360 1.00 89.00 81 LEU A C 1
ATOM 614 O O . LEU A 1 81 ? -2.311 -6.721 12.060 1.00 89.00 81 LEU A O 1
ATOM 618 N N . LEU A 1 82 ? -4.101 -7.129 13.360 1.00 83.62 82 LEU A N 1
ATOM 619 C CA . LEU A 1 82 ? -3.511 -8.238 14.096 1.00 83.62 82 LEU A CA 1
ATOM 620 C C . LEU A 1 82 ? -3.595 -9.521 13.270 1.00 83.62 82 LEU A C 1
ATOM 622 O O . LEU A 1 82 ? -4.533 -9.733 12.504 1.00 83.62 82 LEU A O 1
ATOM 626 N N . ASN A 1 83 ? -2.620 -10.409 13.470 1.00 70.75 83 ASN A N 1
ATOM 627 C CA . ASN A 1 83 ? -2.581 -11.733 12.847 1.00 70.75 83 ASN A CA 1
ATOM 628 C C . ASN A 1 83 ? -2.666 -11.714 11.308 1.00 70.75 83 ASN A C 1
ATOM 630 O O . ASN A 1 83 ? -3.140 -12.678 10.712 1.00 70.75 83 ASN A O 1
ATOM 634 N N . ALA A 1 84 ? -2.151 -10.668 10.652 1.00 62.03 84 ALA A N 1
ATOM 635 C CA . ALA A 1 84 ? -2.121 -10.536 9.189 1.00 62.03 84 ALA A CA 1
ATOM 636 C C . ALA A 1 84 ? -1.241 -11.589 8.458 1.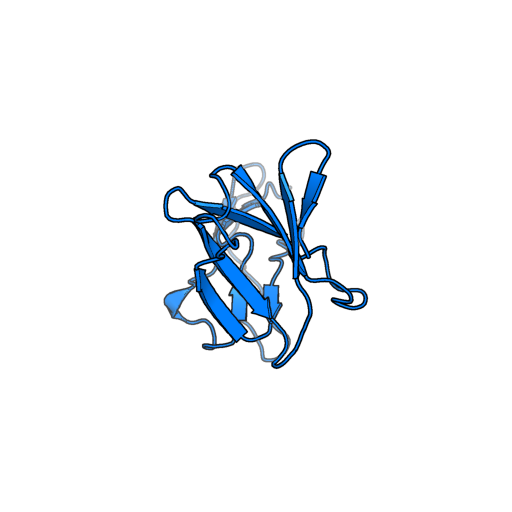00 62.03 84 ALA A C 1
ATOM 638 O O . ALA A 1 84 ? -0.987 -11.479 7.261 1.00 62.03 84 ALA A O 1
ATOM 639 N N . GLY A 1 85 ? -0.773 -12.634 9.149 1.00 59.28 85 GLY A N 1
ATOM 640 C CA . GLY A 1 85 ? 0.162 -13.623 8.615 1.00 59.28 85 GLY A CA 1
ATOM 641 C C . GLY A 1 85 ? 1.561 -13.044 8.377 1.00 59.28 85 GLY A C 1
ATOM 642 O O . GLY A 1 85 ? 1.946 -12.050 8.981 1.00 59.28 85 GLY A O 1
ATOM 643 N N . MET A 1 86 ? 2.332 -13.680 7.488 1.00 49.97 86 MET A N 1
ATOM 644 C CA . MET A 1 86 ? 3.673 -13.229 7.063 1.00 49.97 86 MET A CA 1
ATOM 645 C C . MET A 1 86 ? 3.641 -12.014 6.111 1.00 49.97 86 MET A C 1
ATOM 647 O O . MET A 1 86 ? 4.658 -11.685 5.501 1.00 49.97 86 MET A O 1
ATOM 651 N N . ALA A 1 87 ? 2.478 -11.387 5.924 1.00 55.00 87 ALA A N 1
ATOM 652 C CA . ALA A 1 87 ? 2.345 -10.178 5.126 1.00 55.00 87 ALA A CA 1
ATOM 653 C C . ALA A 1 87 ? 2.803 -8.956 5.937 1.00 55.00 87 ALA A C 1
ATOM 655 O O . ALA A 1 87 ? 2.737 -8.953 7.166 1.00 55.00 87 ALA A O 1
ATOM 656 N N . GLU A 1 88 ? 3.295 -7.930 5.237 1.00 63.41 88 GLU A N 1
ATOM 657 C CA . GLU A 1 88 ? 3.699 -6.652 5.827 1.00 63.41 88 GLU A CA 1
ATOM 658 C C . GLU A 1 88 ? 2.665 -6.127 6.833 1.00 63.41 88 GLU A C 1
ATOM 660 O O . GLU A 1 88 ? 1.457 -6.288 6.654 1.00 63.41 88 GLU A O 1
ATOM 665 N N . VAL A 1 89 ? 3.158 -5.459 7.880 1.00 70.38 89 VAL A N 1
ATOM 666 C CA . VAL A 1 89 ? 2.323 -4.803 8.888 1.00 70.38 89 VAL A CA 1
ATOM 667 C C . VAL A 1 89 ? 1.340 -3.859 8.190 1.00 70.38 89 VAL A C 1
ATOM 669 O O . VAL A 1 89 ? 1.721 -2.828 7.632 1.00 70.38 89 VAL A O 1
ATOM 672 N N . ASN A 1 90 ? 0.060 -4.227 8.206 1.00 83.38 90 ASN A N 1
ATOM 673 C CA . ASN A 1 90 ? -1.004 -3.435 7.613 1.00 83.38 90 ASN A CA 1
ATOM 674 C C . ASN A 1 90 ? -1.522 -2.436 8.648 1.00 83.38 90 ASN A C 1
ATOM 676 O O . ASN A 1 90 ? -2.430 -2.739 9.429 1.00 83.38 90 ASN A O 1
ATOM 680 N N . SER A 1 91 ? -0.883 -1.268 8.672 1.00 88.75 91 SER A N 1
ATOM 681 C CA . SER A 1 91 ? -1.260 -0.152 9.533 1.00 88.75 91 SER A CA 1
ATOM 682 C C . SER A 1 91 ? -1.751 1.040 8.726 1.00 88.75 91 SER A C 1
ATOM 684 O O . SER A 1 91 ? -1.301 1.283 7.603 1.00 88.75 91 SER A O 1
ATOM 686 N N . SER A 1 92 ? -2.650 1.801 9.337 1.00 91.00 92 SER A N 1
ATOM 687 C CA . SER A 1 92 ? -3.154 3.068 8.821 1.00 91.00 92 SER A CA 1
ATOM 688 C C . SER A 1 92 ? -3.402 4.047 9.967 1.00 91.00 92 SER A C 1
ATOM 690 O O . SER A 1 92 ? -3.442 3.661 11.141 1.00 91.00 92 SER A O 1
ATOM 692 N N . ILE A 1 93 ? -3.521 5.325 9.624 1.00 93.19 93 ILE A N 1
ATOM 693 C CA . ILE A 1 93 ? -3.705 6.417 10.580 1.00 93.19 93 ILE A CA 1
ATOM 694 C C . ILE A 1 93 ? -5.181 6.795 10.620 1.00 93.19 93 ILE A C 1
ATOM 696 O O . ILE A 1 93 ? -5.839 6.897 9.584 1.00 93.19 93 ILE A O 1
ATOM 700 N N . VAL A 1 94 ? -5.687 7.013 11.828 1.00 94.94 94 VAL A N 1
ATOM 701 C CA . VAL A 1 94 ? -7.050 7.480 12.065 1.00 94.94 94 VAL A CA 1
ATOM 702 C C . VAL A 1 94 ? -7.137 8.987 11.807 1.00 94.94 94 VAL A C 1
ATOM 704 O O . VAL A 1 94 ? -6.337 9.768 12.333 1.00 94.94 94 VAL A O 1
ATOM 707 N N . GLY A 1 95 ? -8.109 9.377 10.984 1.00 93.25 95 GLY A N 1
ATOM 708 C CA . GLY A 1 95 ? -8.467 10.755 10.670 1.00 93.25 95 GLY A CA 1
ATOM 709 C C . GLY A 1 95 ? -9.232 11.457 11.794 1.00 93.25 95 GLY A C 1
ATOM 710 O O . GLY A 1 95 ? -9.422 10.929 12.888 1.00 93.25 95 GLY A O 1
ATOM 711 N N . ASP A 1 96 ? -9.654 12.683 11.521 1.00 89.44 96 ASP A N 1
ATOM 712 C CA . ASP A 1 96 ? -10.280 13.603 12.472 1.00 89.44 96 ASP A CA 1
ATOM 713 C C . ASP A 1 96 ? -11.661 13.131 12.944 1.00 89.44 96 ASP A C 1
ATOM 715 O O . ASP A 1 96 ? -11.949 13.188 14.138 1.00 89.44 96 ASP A O 1
ATOM 719 N N . ASP A 1 97 ? -12.453 12.538 12.052 1.00 91.81 97 ASP A N 1
ATOM 720 C CA . ASP A 1 97 ? -13.762 11.951 12.375 1.00 91.81 97 ASP A CA 1
ATOM 721 C C . ASP A 1 97 ? -13.674 10.527 12.967 1.00 91.81 97 ASP A C 1
ATOM 723 O O . ASP A 1 97 ? -14.648 9.766 12.959 1.00 91.81 97 ASP A O 1
ATOM 727 N N . GLY A 1 98 ? -12.492 10.101 13.427 1.00 91.44 98 GLY A N 1
ATOM 728 C CA . GLY A 1 98 ? -12.251 8.721 13.859 1.00 91.44 98 GLY A CA 1
ATOM 729 C C . GLY A 1 98 ? -12.304 7.708 12.712 1.00 91.44 98 GLY A C 1
ATOM 730 O O . GLY A 1 98 ? -12.484 6.511 12.944 1.00 91.44 98 GLY A O 1
ATOM 731 N N . GLN A 1 99 ? -12.206 8.172 11.466 1.00 95.00 99 GLN A N 1
ATOM 732 C CA . GLN A 1 99 ? -12.258 7.328 10.277 1.00 95.00 99 GLN A CA 1
ATOM 733 C C . GLN A 1 99 ? -10.882 6.755 9.948 1.00 95.00 99 GLN A C 1
ATOM 735 O O . GLN A 1 99 ? -9.879 7.459 10.015 1.00 95.00 99 GLN A O 1
ATOM 740 N N . VAL A 1 100 ? -10.827 5.489 9.548 1.00 94.94 100 VAL A N 1
ATOM 741 C CA . VAL A 1 100 ? -9.596 4.849 9.084 1.00 94.94 100 VAL A CA 1
ATOM 742 C C . VAL A 1 100 ? -9.843 4.081 7.796 1.00 94.94 100 VAL A C 1
ATOM 744 O O . VAL A 1 100 ? -10.844 3.375 7.656 1.00 94.94 100 VAL A O 1
ATOM 747 N N . TYR A 1 101 ? -8.913 4.240 6.857 1.00 92.69 101 TYR A N 1
ATOM 748 C CA . TYR A 1 101 ? -8.896 3.526 5.589 1.00 92.69 101 TYR A CA 1
ATOM 749 C C . TYR A 1 101 ? -7.874 2.391 5.641 1.00 92.69 101 TYR A C 1
ATOM 751 O O . TYR A 1 101 ? -6.696 2.629 5.922 1.00 92.69 101 TYR A O 1
ATOM 759 N N . LEU A 1 102 ? -8.320 1.165 5.381 1.00 90.75 102 LEU A N 1
ATOM 760 C CA . LEU A 1 102 ? -7.494 -0.041 5.388 1.00 90.75 102 LEU A CA 1
ATOM 761 C C . LEU A 1 102 ? -7.777 -0.868 4.132 1.00 90.75 102 LEU A C 1
ATOM 763 O O . LEU A 1 102 ? -8.927 -1.024 3.723 1.00 90.75 102 LEU A O 1
ATOM 767 N N . THR A 1 103 ? -6.724 -1.430 3.544 1.00 89.75 103 THR A N 1
ATOM 768 C CA . THR A 1 103 ? -6.787 -2.229 2.310 1.00 89.75 103 THR A CA 1
ATOM 769 C C . THR A 1 103 ? -6.085 -3.560 2.487 1.00 89.75 103 THR A C 1
ATOM 771 O O . THR A 1 103 ? -5.202 -3.682 3.331 1.00 89.75 103 THR A O 1
ATOM 774 N N . GLY A 1 104 ? -6.469 -4.583 1.725 1.00 87.31 104 GLY A N 1
ATOM 775 C CA . GLY A 1 104 ? -5.924 -5.931 1.908 1.00 87.31 104 GLY A CA 1
ATOM 776 C C . GLY A 1 104 ? -6.386 -6.598 3.203 1.00 87.31 104 GLY A C 1
ATOM 777 O O . GLY A 1 104 ? -5.623 -7.339 3.822 1.00 87.31 104 GLY A O 1
ATOM 778 N N . LEU A 1 105 ? -7.605 -6.293 3.654 1.00 88.62 105 LEU A N 1
ATOM 779 C CA . LEU A 1 105 ? -8.181 -6.905 4.847 1.00 88.62 105 LEU A CA 1
ATOM 780 C C . LEU A 1 105 ? -8.743 -8.308 4.540 1.00 88.62 105 LEU A C 1
ATOM 782 O O . LEU A 1 105 ? -9.338 -8.508 3.475 1.00 88.62 105 LEU A O 1
ATOM 786 N N . PRO A 1 106 ? -8.608 -9.277 5.466 1.00 88.56 106 PRO A N 1
ATOM 787 C CA . PRO A 1 106 ? -9.382 -10.513 5.421 1.00 88.56 106 PRO A CA 1
ATOM 788 C C . PRO A 1 106 ? -10.865 -10.227 5.703 1.00 88.56 106 PRO A C 1
ATOM 790 O O . PRO A 1 106 ? -11.216 -9.178 6.236 1.00 88.56 106 PRO A O 1
ATOM 793 N N . GLU A 1 107 ? -11.743 -11.188 5.405 1.00 87.44 107 GLU A N 1
ATOM 794 C CA . GLU A 1 107 ? -13.184 -11.062 5.693 1.00 87.44 107 GLU A CA 1
ATOM 795 C C . GLU A 1 107 ? -13.468 -10.845 7.192 1.00 87.44 107 GLU A C 1
ATOM 797 O O . GLU A 1 107 ? -14.429 -10.177 7.568 1.00 87.44 107 GLU A O 1
ATOM 802 N N . ARG A 1 108 ? -12.624 -11.411 8.064 1.00 87.06 108 ARG A N 1
ATOM 803 C CA . ARG A 1 108 ? -12.687 -11.245 9.520 1.00 87.06 108 ARG A CA 1
ATOM 804 C C . ARG A 1 108 ? -11.279 -11.095 10.074 1.00 87.06 108 ARG A C 1
ATOM 806 O O . ARG A 1 108 ? -10.377 -11.826 9.671 1.00 87.06 108 ARG A O 1
ATOM 813 N N . GLY A 1 109 ? -11.107 -10.184 11.021 1.00 86.56 109 GLY A N 1
ATOM 814 C CA . GLY A 1 109 ? -9.834 -9.921 11.681 1.00 86.56 109 GLY A CA 1
ATOM 815 C C . GLY A 1 109 ? -10.022 -9.005 12.883 1.00 86.56 109 GLY A C 1
ATOM 816 O O . GLY A 1 109 ? -11.108 -8.474 13.105 1.00 86.56 109 GLY A O 1
ATOM 817 N N . GLU A 1 110 ? -8.956 -8.831 13.653 1.00 89.19 110 GLU A N 1
ATOM 818 C CA . GLU A 1 110 ? -8.926 -7.915 14.790 1.00 89.19 110 GLU A CA 1
ATOM 819 C C . GLU A 1 110 ? -7.977 -6.757 14.487 1.00 89.19 110 GLU A C 1
ATOM 821 O O . GLU A 1 110 ? -6.906 -6.958 13.908 1.00 89.19 110 GLU A O 1
ATOM 826 N N . LEU A 1 111 ? -8.355 -5.546 14.888 1.00 89.75 111 LEU A N 1
ATOM 827 C CA . LEU A 1 111 ? -7.528 -4.353 14.744 1.00 89.75 111 LEU A CA 1
ATOM 828 C C . LEU A 1 111 ? -7.034 -3.923 16.123 1.00 89.75 111 LEU A C 1
ATOM 830 O O . LEU A 1 111 ? -7.817 -3.785 17.052 1.00 89.75 111 LEU A O 1
ATOM 834 N N . LEU A 1 112 ? -5.732 -3.689 16.253 1.00 90.31 112 LEU A N 1
ATOM 835 C CA . LEU A 1 112 ? -5.154 -3.022 17.412 1.00 90.31 112 LEU A CA 1
ATOM 836 C C . LEU A 1 112 ? -5.094 -1.525 17.131 1.00 90.31 112 LEU A C 1
ATOM 838 O O . LEU A 1 112 ? -4.424 -1.112 16.181 1.00 90.31 112 LEU A O 1
ATOM 842 N N . VAL A 1 113 ? -5.742 -0.715 17.967 1.00 91.31 113 VAL A N 1
ATOM 843 C CA . VAL A 1 113 ? -5.771 0.741 17.808 1.00 91.31 113 VAL A CA 1
ATOM 844 C C . VAL A 1 113 ? -5.026 1.391 18.969 1.00 91.31 113 VAL A C 1
ATOM 846 O O . VAL A 1 113 ? -5.438 1.324 20.126 1.00 91.31 113 VAL A O 1
ATOM 849 N N . LYS A 1 114 ? -3.899 2.036 18.674 1.00 89.88 114 LYS A N 1
ATOM 850 C CA . LYS A 1 114 ? -3.047 2.646 19.701 1.00 89.88 114 LYS A CA 1
ATOM 851 C C . LYS A 1 114 ? -2.968 4.157 19.535 1.00 89.88 114 LYS A C 1
ATOM 853 O O . LYS A 1 114 ? -2.653 4.645 18.450 1.00 89.88 114 LYS A O 1
ATOM 858 N N . TRP A 1 115 ? -3.183 4.885 20.629 1.00 88.69 115 TRP A N 1
ATOM 859 C CA . TRP A 1 115 ? -2.919 6.319 20.730 1.00 88.69 115 TRP A CA 1
ATOM 860 C C . TRP A 1 115 ? -2.327 6.640 22.107 1.00 88.69 115 TRP A C 1
ATOM 862 O O . TRP A 1 115 ? -2.876 6.287 23.146 1.00 88.69 115 TRP A O 1
ATOM 872 N N . GLY A 1 116 ? -1.169 7.300 22.134 1.00 78.81 116 GLY A N 1
ATOM 873 C CA . GLY A 1 116 ? -0.409 7.464 23.378 1.00 78.81 116 GLY A CA 1
ATOM 874 C C . GLY A 1 116 ? 0.105 6.129 23.945 1.00 78.81 116 GLY A C 1
ATOM 875 O O . GLY A 1 116 ? 0.371 5.180 23.202 1.00 78.81 116 GLY A O 1
ATOM 876 N N . GLU A 1 117 ? 0.282 6.056 25.267 1.00 73.00 117 GLU A N 1
ATOM 877 C CA . GLU A 1 117 ? 0.702 4.820 25.953 1.00 73.00 117 GLU A CA 1
ATOM 878 C C . GLU A 1 117 ? -0.444 3.816 26.146 1.00 73.00 117 GLU A C 1
ATOM 880 O O . GLU A 1 117 ? -0.195 2.629 26.359 1.00 73.00 117 GLU A O 1
ATOM 885 N N . THR A 1 118 ? -1.692 4.264 25.999 1.00 61.44 118 THR A N 1
ATOM 886 C CA . THR A 1 118 ? -2.889 3.433 26.134 1.00 61.44 118 THR A CA 1
ATOM 887 C C . THR A 1 118 ? -3.280 2.849 24.774 1.00 61.44 118 THR A C 1
ATOM 889 O O . THR A 1 118 ? -3.356 3.552 23.769 1.00 61.44 118 THR A O 1
ATOM 892 N N . ALA A 1 119 ? -3.530 1.544 24.716 1.00 58.88 119 ALA A N 1
ATOM 893 C CA . ALA A 1 119 ? -4.124 0.902 23.546 1.00 58.88 119 ALA A CA 1
ATOM 894 C C . ALA A 1 119 ? -5.600 0.610 23.831 1.00 58.88 119 ALA A C 1
ATOM 896 O O . ALA A 1 119 ? -5.916 0.136 24.924 1.00 58.88 119 ALA A O 1
ATOM 897 N N . ALA A 1 120 ? -6.481 0.846 22.858 1.00 62.88 120 ALA A N 1
ATOM 898 C CA . ALA A 1 120 ? -7.775 0.175 22.829 1.00 62.88 120 ALA A CA 1
ATOM 899 C C . ALA A 1 120 ? -7.748 -0.941 21.788 1.00 62.88 120 ALA A C 1
ATOM 901 O O . ALA A 1 120 ? -7.012 -0.895 20.797 1.00 62.88 120 ALA A O 1
ATOM 902 N N . ARG A 1 121 ? -8.523 -1.979 22.062 1.00 57.72 121 ARG A N 1
ATOM 903 C CA . ARG A 1 121 ? -8.675 -3.140 21.196 1.00 57.72 121 ARG A CA 1
ATOM 904 C C . ARG A 1 121 ? -10.091 -3.168 20.656 1.00 57.72 121 ARG A C 1
ATOM 906 O O . ARG A 1 121 ? -10.997 -2.813 21.440 1.00 57.72 121 ARG A O 1
#

Sequence (121 aa):
AVTDWRGYAVVPYLTDYTRNSVGVDPSTLPENVDLTQTNLNVYPTKGAVVKANFATRVGYQVLMTLKLDNGVVPFGAVATLLNAGMAEVNSSIVGDDGQVYLTGLPERGELLVKWGETAAR

Foldseek 3Di:
DDADPVRDDDDPDDDAQDWDKDFDDPVPDDQQKDWPDGIDIDHHHVPDDDDDDIDMAGGDKDKDWAADPVAGDAWQKKKWWPPLDPHPTFIFTQHHRNITITHNDYPDTDIWIDDDPDIDD

Secondary structure (DSSP, 8-state):
----TTS--------TTS-EEEE--GGGS-TTEEES-SEEEE-PPTT--------EEESEEEEEE-EETTEEPPTT-EEEETT-TTS---EEE--TTSEEEEEEE-SS--EEEEETTEEE-

Radius of gyration: 18.56 Å; chains: 1; bounding box: 42×27×49 Å

pLDDT: mean 87.56, std 9.18, range [49.97, 95.06]